Protein AF-D9VM48-F1 (afdb_monomer_lite)

Foldseek 3Di:
DDDDPQPPFDPPQEEEEEEEPPAPQQVVVLVVCQVPPPDGPHYDYDYAYLVQGADAQDPNHRAYEYGHEPPPDDPSSVVNNCVNCVVSVHHHPYYHYGDDPPPPPPDPDDPDDDPDDDDDDDDDDDDDDDD

pLDDT: mean 74.62, std 20.04, range [33.06, 94.94]

Structure (mmCIF, N/CA/C/O backbone):
data_AF-D9VM48-F1
#
_entry.id   AF-D9VM48-F1
#
loop_
_atom_site.group_PDB
_atom_site.id
_atom_site.type_symbol
_atom_site.label_atom_id
_atom_site.label_alt_id
_atom_site.label_comp_id
_atom_site.label_asym_id
_atom_site.label_entity_id
_atom_site.label_seq_id
_atom_site.pdbx_PDB_ins_code
_atom_site.Cartn_x
_atom_site.Cartn_y
_atom_site.Cartn_z
_atom_site.occupancy
_atom_site.B_iso_or_equiv
_atom_site.auth_seq_id
_atom_site.auth_comp_id
_atom_site.auth_asym_id
_atom_site.auth_atom_id
_atom_site.pdbx_PDB_model_num
ATOM 1 N N . MET A 1 1 ? 17.835 18.575 7.851 1.00 41.22 1 MET A N 1
ATOM 2 C CA . MET A 1 1 ? 16.703 18.238 8.738 1.00 41.22 1 MET A CA 1
ATOM 3 C C . MET A 1 1 ? 16.103 16.947 8.204 1.00 41.22 1 MET A C 1
ATOM 5 O O . MET A 1 1 ? 15.630 16.956 7.079 1.00 41.22 1 MET A O 1
ATOM 9 N N . HIS A 1 2 ? 16.244 15.830 8.919 1.00 49.03 2 HIS A N 1
ATOM 10 C CA . HIS A 1 2 ? 15.650 14.552 8.513 1.00 49.03 2 HIS A CA 1
ATOM 11 C C . HIS A 1 2 ? 14.323 14.408 9.255 1.00 49.03 2 HIS A C 1
ATOM 13 O O . HIS A 1 2 ? 14.332 14.408 10.482 1.00 49.03 2 HIS A O 1
ATOM 19 N N . ALA A 1 3 ? 13.209 14.341 8.529 1.00 54.19 3 ALA A N 1
ATOM 20 C CA . ALA A 1 3 ? 11.912 14.038 9.123 1.00 54.19 3 ALA A CA 1
ATOM 21 C C . ALA A 1 3 ? 11.846 12.537 9.436 1.00 54.19 3 ALA A C 1
ATOM 23 O O . ALA A 1 3 ? 12.200 11.721 8.578 1.00 54.19 3 ALA A O 1
ATOM 24 N N . ARG A 1 4 ? 11.435 12.161 10.654 1.00 65.56 4 ARG A N 1
ATOM 25 C CA . ARG A 1 4 ? 11.142 10.761 10.983 1.00 65.56 4 ARG A CA 1
ATOM 26 C C . ARG A 1 4 ? 9.699 10.451 10.604 1.00 65.56 4 ARG A C 1
ATOM 28 O O . ARG A 1 4 ? 8.823 11.302 10.716 1.00 65.56 4 ARG A O 1
ATOM 35 N N . LEU A 1 5 ? 9.448 9.198 10.225 1.00 62.84 5 LEU A N 1
ATOM 36 C CA . LEU A 1 5 ? 8.127 8.696 9.822 1.00 62.84 5 LEU A CA 1
ATOM 37 C C . LEU A 1 5 ? 7.024 8.930 10.883 1.00 62.84 5 LEU A C 1
ATOM 39 O O . LEU A 1 5 ? 5.849 8.897 10.552 1.00 62.84 5 LEU A O 1
ATOM 43 N N . GLY A 1 6 ? 7.391 9.180 12.146 1.00 61.72 6 GLY A N 1
ATOM 44 C CA . GLY A 1 6 ? 6.462 9.407 13.257 1.00 61.72 6 GLY A CA 1
ATOM 45 C C . GLY A 1 6 ? 6.267 10.855 13.712 1.00 61.72 6 GLY A C 1
ATOM 46 O O . GLY A 1 6 ? 5.449 11.075 14.601 1.00 61.72 6 GLY A O 1
ATOM 47 N N . ASP A 1 7 ? 6.991 11.836 13.162 1.00 64.06 7 ASP A N 1
ATOM 48 C CA . ASP A 1 7 ? 7.047 13.188 13.753 1.00 64.06 7 ASP A CA 1
ATOM 49 C C . ASP A 1 7 ? 5.755 14.016 13.558 1.00 64.06 7 ASP A C 1
ATOM 51 O O . ASP A 1 7 ? 5.597 15.051 14.201 1.00 64.06 7 ASP A O 1
ATOM 55 N N . GLY A 1 8 ? 4.820 13.568 12.707 1.00 63.34 8 GLY A N 1
ATOM 56 C CA . GLY A 1 8 ? 3.566 14.274 12.397 1.00 63.34 8 GLY A CA 1
ATOM 57 C C . GLY A 1 8 ? 2.280 13.462 12.582 1.00 63.34 8 GLY A C 1
ATOM 58 O O . GLY A 1 8 ? 1.221 13.937 12.182 1.00 63.34 8 GLY A O 1
ATOM 59 N N . LEU A 1 9 ? 2.348 12.251 13.147 1.00 63.72 9 LEU A N 1
ATOM 60 C CA . LEU A 1 9 ? 1.180 11.367 13.242 1.00 63.72 9 LEU A CA 1
ATOM 61 C C . LEU A 1 9 ? 0.375 11.602 14.526 1.00 63.72 9 LEU A C 1
ATOM 63 O O . LEU A 1 9 ? 0.979 11.671 15.607 1.00 63.72 9 LEU A O 1
ATOM 67 N N . PRO A 1 10 ? -0.970 11.658 14.446 1.00 61.22 10 PRO A N 1
ATOM 68 C CA . PRO A 1 10 ? -1.809 11.558 15.632 1.00 61.22 10 PRO A CA 1
ATOM 69 C C . PRO A 1 10 ? -1.573 10.205 16.325 1.00 61.22 10 PRO A C 1
ATOM 71 O O . PRO A 1 10 ? -1.177 9.219 15.705 1.00 61.22 10 PRO A O 1
ATOM 74 N N . ALA A 1 11 ? -1.733 10.159 17.646 1.00 59.75 11 ALA A N 1
ATOM 75 C CA . ALA A 1 11 ? -1.700 8.893 18.373 1.00 59.75 11 ALA A CA 1
ATOM 76 C C . ALA A 1 11 ? -3.044 8.161 18.179 1.00 59.75 11 ALA A C 1
ATOM 78 O O . ALA A 1 11 ? -4.076 8.835 18.219 1.00 59.75 11 ALA A O 1
ATOM 79 N N . PRO A 1 12 ? -3.061 6.819 18.045 1.00 58.06 12 PRO A N 1
ATOM 80 C CA . PRO A 1 12 ? -1.947 5.880 18.225 1.00 58.06 12 PRO A CA 1
ATOM 81 C C . PRO A 1 12 ? -1.018 5.773 17.007 1.00 58.06 12 PRO A C 1
ATOM 83 O O . PRO A 1 12 ? -1.456 5.650 15.872 1.00 58.06 12 PRO A O 1
ATOM 86 N N . ARG A 1 13 ? 0.299 5.745 17.239 1.00 74.12 13 ARG A N 1
ATOM 87 C CA . ARG A 1 13 ? 1.326 5.723 16.182 1.00 74.12 13 ARG A CA 1
ATOM 88 C C . ARG A 1 13 ? 1.487 4.333 15.544 1.00 74.12 13 ARG A C 1
ATOM 90 O O . ARG A 1 13 ? 2.564 3.748 15.603 1.00 74.12 13 ARG A O 1
ATOM 97 N N . LEU A 1 14 ? 0.423 3.767 14.986 1.00 84.75 14 LEU A N 1
ATOM 98 C CA . LEU A 1 14 ? 0.459 2.548 14.175 1.00 84.75 14 LEU A CA 1
ATOM 99 C C . LEU A 1 14 ? 0.270 2.933 12.707 1.00 84.75 14 LEU A C 1
ATOM 101 O O . LEU A 1 14 ? -0.664 3.657 12.383 1.00 84.75 14 LEU A O 1
ATOM 105 N N . LEU A 1 15 ? 1.151 2.453 11.831 1.00 88.06 15 LEU A N 1
ATOM 106 C CA . LEU A 1 15 ? 1.060 2.673 10.390 1.00 88.06 15 LEU A CA 1
ATOM 107 C C . LEU A 1 15 ? 0.873 1.363 9.640 1.00 88.06 15 LEU A C 1
ATOM 109 O O . LEU A 1 15 ? 1.584 0.376 9.878 1.00 88.06 15 LEU A O 1
ATOM 113 N N . LEU A 1 16 ? -0.030 1.401 8.666 1.00 90.00 16 LEU A N 1
ATOM 114 C CA . LEU A 1 16 ? -0.193 0.345 7.686 1.00 90.00 16 LEU A CA 1
ATOM 115 C C . LEU A 1 16 ? 0.832 0.521 6.563 1.00 90.00 16 LEU A C 1
ATOM 117 O O . LEU A 1 16 ? 0.867 1.538 5.881 1.00 90.00 16 LEU A O 1
ATOM 121 N N . LEU A 1 17 ? 1.679 -0.478 6.360 1.00 92.56 17 LEU A N 1
ATOM 122 C CA . LEU A 1 17 ? 2.702 -0.488 5.325 1.00 92.56 17 LEU A CA 1
ATOM 123 C C . LEU A 1 17 ? 2.198 -1.336 4.152 1.00 92.56 17 LEU A C 1
ATOM 125 O O . LEU A 1 17 ? 2.176 -2.565 4.234 1.00 92.56 17 LEU A O 1
ATOM 129 N N . LEU A 1 18 ? 1.761 -0.673 3.083 1.00 94.38 18 LEU A N 1
ATOM 130 C CA . LEU A 1 18 ? 1.136 -1.304 1.921 1.00 94.38 18 LEU A CA 1
ATOM 131 C C . LEU A 1 18 ? 2.175 -1.611 0.846 1.00 94.38 18 LEU A C 1
ATOM 133 O O . LEU A 1 18 ? 2.905 -0.719 0.413 1.00 94.38 18 LEU A O 1
ATOM 137 N N . VAL A 1 19 ? 2.211 -2.859 0.382 1.00 94.94 19 VAL A N 1
ATOM 138 C CA . VAL A 1 19 ? 3.084 -3.296 -0.714 1.00 94.94 19 VAL A CA 1
ATOM 139 C C . VAL A 1 19 ? 2.240 -3.852 -1.861 1.00 94.94 19 VAL A C 1
ATOM 141 O O . VAL A 1 19 ? 1.532 -4.842 -1.659 1.00 94.94 19 VAL A O 1
ATOM 144 N N . PRO A 1 20 ? 2.332 -3.286 -3.077 1.00 93.50 20 PRO A N 1
ATOM 145 C CA . PRO A 1 20 ? 1.687 -3.857 -4.252 1.00 93.50 20 PRO A CA 1
ATOM 146 C C . PRO A 1 20 ? 2.190 -5.279 -4.538 1.00 93.50 20 PRO A C 1
ATOM 148 O O . PRO A 1 20 ? 3.396 -5.518 -4.646 1.00 93.50 20 PRO A O 1
ATOM 151 N N . GLU A 1 21 ? 1.276 -6.227 -4.719 1.00 92.38 21 GLU A N 1
ATOM 152 C CA . GLU A 1 21 ? 1.610 -7.608 -5.068 1.00 92.38 21 GLU A CA 1
ATOM 153 C C . GLU A 1 21 ? 2.443 -7.681 -6.356 1.00 92.38 21 GLU A C 1
ATOM 155 O O . GLU A 1 21 ? 2.239 -6.931 -7.315 1.00 92.38 21 GLU A O 1
ATOM 160 N N . GLY A 1 22 ? 3.414 -8.595 -6.379 1.00 89.62 22 GLY A N 1
ATOM 161 C CA . GLY A 1 22 ? 4.378 -8.717 -7.476 1.00 89.62 22 GLY A CA 1
ATOM 162 C C . GLY A 1 22 ? 5.582 -7.772 -7.372 1.00 89.62 22 GLY A C 1
ATOM 163 O O . GLY A 1 22 ? 6.481 -7.857 -8.203 1.00 89.62 22 GLY A O 1
ATOM 164 N N . ASP A 1 23 ? 5.652 -6.918 -6.345 1.00 90.88 23 ASP A N 1
ATOM 165 C CA . ASP A 1 23 ? 6.824 -6.086 -6.065 1.00 90.88 23 ASP A CA 1
ATOM 166 C C . ASP A 1 23 ? 7.726 -6.704 -4.982 1.00 90.88 23 ASP A C 1
ATOM 168 O O . ASP A 1 23 ? 7.636 -6.405 -3.790 1.00 90.88 23 ASP A O 1
ATOM 172 N N . GLY A 1 24 ? 8.612 -7.616 -5.395 1.00 89.88 24 GLY A N 1
ATOM 173 C CA . GLY A 1 24 ? 9.493 -8.337 -4.468 1.00 89.88 24 GLY A CA 1
ATOM 174 C C . GLY A 1 24 ? 10.533 -7.451 -3.769 1.00 89.88 24 GLY A C 1
ATOM 175 O O . GLY A 1 24 ? 10.907 -7.723 -2.626 1.00 89.88 24 GLY A O 1
ATOM 176 N N . ASN A 1 25 ? 10.984 -6.377 -4.423 1.00 90.94 25 ASN A N 1
ATOM 177 C CA . ASN A 1 25 ? 11.931 -5.430 -3.834 1.00 90.94 25 ASN A CA 1
ATOM 178 C C . ASN A 1 25 ? 11.255 -4.608 -2.737 1.00 90.94 25 ASN A C 1
ATOM 180 O O . ASN A 1 25 ? 11.798 -4.494 -1.636 1.00 90.94 25 ASN A O 1
ATOM 184 N N . ALA A 1 26 ? 10.059 -4.087 -3.020 1.00 91.69 26 ALA A N 1
ATOM 185 C CA . ALA A 1 26 ? 9.257 -3.382 -2.035 1.00 91.69 26 ALA A CA 1
ATOM 186 C C . ALA A 1 26 ? 8.879 -4.290 -0.863 1.00 91.69 26 ALA A C 1
ATOM 188 O O . ALA A 1 26 ? 9.039 -3.882 0.283 1.00 91.69 26 ALA A O 1
ATOM 189 N N . LEU A 1 27 ? 8.486 -5.543 -1.124 1.00 92.38 27 LEU A N 1
ATOM 190 C CA . LEU A 1 27 ? 8.162 -6.507 -0.071 1.00 92.38 27 LEU A CA 1
ATOM 191 C C . LEU A 1 27 ? 9.356 -6.760 0.854 1.00 92.38 27 LEU A C 1
ATOM 193 O O . LEU A 1 27 ? 9.221 -6.752 2.078 1.00 92.38 27 LEU A O 1
ATOM 197 N N . ARG A 1 28 ? 10.548 -6.943 0.275 1.00 92.56 28 ARG A N 1
ATOM 198 C CA . ARG A 1 28 ? 11.777 -7.149 1.045 1.00 92.56 28 ARG A CA 1
ATOM 199 C C . ARG A 1 28 ? 12.123 -5.932 1.902 1.00 92.56 28 ARG 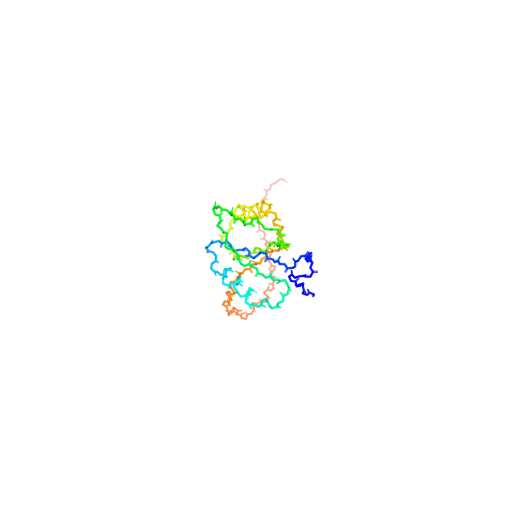A C 1
ATOM 201 O O . ARG A 1 28 ? 12.456 -6.097 3.073 1.00 92.56 28 ARG A O 1
ATOM 208 N N . ALA A 1 29 ? 12.048 -4.730 1.337 1.00 92.06 29 ALA A N 1
ATOM 209 C CA . ALA A 1 29 ? 12.305 -3.496 2.075 1.00 92.06 29 ALA A CA 1
ATOM 210 C C . ALA A 1 29 ? 11.263 -3.262 3.177 1.00 92.06 29 ALA A C 1
ATOM 212 O O . ALA A 1 29 ? 11.620 -2.897 4.293 1.00 92.06 29 ALA A O 1
ATOM 213 N N . ALA A 1 30 ? 9.992 -3.552 2.906 1.00 91.56 30 ALA A N 1
ATOM 214 C CA . ALA A 1 30 ? 8.925 -3.466 3.891 1.00 91.56 30 ALA A CA 1
ATOM 215 C C . ALA A 1 30 ? 9.162 -4.404 5.083 1.00 91.56 30 ALA A C 1
ATOM 217 O O . ALA A 1 30 ? 9.024 -3.983 6.230 1.00 91.56 30 ALA A O 1
ATOM 218 N N . GLY A 1 31 ? 9.637 -5.628 4.827 1.00 91.62 31 GLY A N 1
ATOM 219 C CA . GLY A 1 31 ? 10.087 -6.540 5.879 1.00 91.62 31 GLY A CA 1
ATOM 220 C C . GLY A 1 31 ? 11.227 -5.962 6.729 1.00 91.62 31 GLY A C 1
ATOM 221 O O . GLY A 1 31 ? 11.210 -6.083 7.954 1.00 91.62 31 GLY A O 1
ATOM 222 N N . GLN A 1 32 ? 12.189 -5.273 6.106 1.00 90.31 32 GLN A N 1
ATOM 223 C CA . GLN A 1 32 ? 13.271 -4.590 6.826 1.00 90.31 32 GLN A CA 1
ATOM 224 C C . GLN A 1 32 ? 12.761 -3.419 7.674 1.00 90.31 32 GLN A C 1
ATOM 226 O O . GLN A 1 32 ? 13.231 -3.253 8.797 1.00 90.31 32 GLN A O 1
ATOM 231 N N . PHE A 1 33 ? 11.778 -2.652 7.192 1.00 88.19 33 PHE A N 1
ATOM 232 C CA . PHE A 1 33 ? 11.142 -1.605 7.993 1.00 88.19 33 PHE A CA 1
ATOM 233 C C . PHE A 1 33 ? 10.458 -2.187 9.228 1.00 88.19 33 PHE A C 1
ATOM 235 O O . PHE A 1 33 ? 10.695 -1.703 10.331 1.00 88.19 33 PHE A O 1
ATOM 242 N N . THR A 1 34 ? 9.675 -3.259 9.075 1.00 87.69 34 THR A N 1
ATOM 243 C CA . THR A 1 34 ? 9.007 -3.900 10.218 1.00 87.69 34 THR A CA 1
ATOM 244 C C . THR A 1 34 ? 9.988 -4.526 11.207 1.00 87.69 34 THR A C 1
ATOM 246 O O . THR A 1 34 ? 9.736 -4.496 12.405 1.00 87.69 34 THR A O 1
ATOM 249 N N . ALA A 1 35 ? 11.116 -5.061 10.728 1.00 85.75 35 ALA A N 1
ATOM 250 C CA . ALA A 1 35 ? 12.139 -5.656 11.585 1.00 85.75 35 ALA A CA 1
ATOM 251 C C . ALA A 1 35 ? 12.989 -4.608 12.323 1.00 85.75 35 ALA A C 1
ATOM 253 O O . ALA A 1 35 ? 13.468 -4.878 13.418 1.00 85.75 35 ALA A O 1
ATOM 254 N N . GLY A 1 36 ? 13.197 -3.430 11.723 1.00 76.88 36 GLY A N 1
ATOM 255 C CA . GLY A 1 36 ? 13.987 -2.339 12.303 1.00 76.88 36 GLY A CA 1
ATOM 256 C C . GLY A 1 36 ? 13.181 -1.332 13.130 1.00 76.88 36 GLY A C 1
ATOM 257 O O . GLY A 1 36 ? 13.773 -0.447 13.745 1.00 76.88 36 GLY A O 1
ATOM 258 N N . ALA A 1 37 ? 11.850 -1.430 13.134 1.00 75.44 37 ALA A N 1
ATOM 259 C CA . ALA A 1 37 ? 10.974 -0.550 13.899 1.00 75.44 37 ALA A CA 1
ATOM 260 C C . ALA A 1 37 ? 10.926 -0.970 15.379 1.00 75.44 37 ALA A C 1
ATOM 262 O O . ALA A 1 37 ? 9.961 -1.573 15.845 1.00 75.44 37 ALA A O 1
ATOM 263 N N . GLU A 1 38 ? 11.972 -0.633 16.134 1.00 68.00 38 GLU A N 1
ATOM 264 C CA . GLU A 1 38 ? 11.925 -0.678 17.596 1.00 68.00 38 GLU A CA 1
ATOM 265 C C . GLU A 1 38 ? 11.295 0.623 18.120 1.00 68.00 38 GLU A C 1
ATOM 267 O O . GLU A 1 38 ? 11.933 1.674 18.160 1.00 68.00 38 GLU A O 1
ATOM 272 N N . GLY A 1 39 ? 10.012 0.566 18.491 1.00 72.44 39 GLY A N 1
ATOM 273 C CA . GLY A 1 39 ? 9.287 1.686 19.099 1.00 72.44 39 GLY A CA 1
ATOM 274 C C . GLY A 1 39 ? 8.119 2.199 18.261 1.00 72.44 39 GLY A C 1
ATOM 275 O O . GLY A 1 39 ? 7.385 1.422 17.652 1.00 72.44 39 GLY A O 1
ATOM 276 N N . GLU A 1 40 ? 7.906 3.513 18.293 1.00 72.06 40 GLU A N 1
ATOM 277 C CA . GLU A 1 40 ? 6.839 4.175 17.548 1.00 72.06 40 GLU A CA 1
ATOM 278 C C . GLU A 1 40 ? 7.394 4.950 16.336 1.00 72.06 40 GLU A C 1
ATOM 280 O O . GLU A 1 40 ? 8.433 5.605 16.457 1.00 72.06 40 GLU A O 1
ATOM 285 N N . PRO A 1 41 ? 6.690 4.948 15.190 1.00 75.81 41 PRO A N 1
ATOM 286 C CA . PRO A 1 41 ? 5.436 4.246 14.951 1.00 75.81 41 PRO A CA 1
ATOM 287 C C . PRO A 1 41 ? 5.628 2.731 14.789 1.00 75.81 41 PRO A C 1
ATOM 289 O O . PRO A 1 41 ? 6.596 2.277 14.179 1.00 75.81 41 PRO A O 1
ATOM 292 N N . ARG A 1 42 ? 4.677 1.946 15.305 1.00 86.25 42 ARG A N 1
ATOM 293 C CA . ARG A 1 42 ? 4.590 0.514 14.998 1.00 86.25 42 ARG A CA 1
ATOM 294 C C . ARG A 1 42 ? 4.214 0.361 13.530 1.00 86.25 42 ARG A C 1
ATOM 296 O O . ARG A 1 42 ? 3.371 1.101 13.030 1.00 86.25 42 ARG A O 1
ATOM 303 N N . LEU A 1 43 ? 4.821 -0.604 12.847 1.00 88.94 43 LEU A N 1
ATOM 304 C CA . LEU A 1 43 ? 4.581 -0.847 11.427 1.00 88.94 43 LEU A CA 1
ATOM 305 C C . LEU A 1 43 ? 3.933 -2.209 11.229 1.00 88.94 43 LEU A C 1
ATOM 307 O O . LEU A 1 43 ? 4.410 -3.215 11.758 1.00 88.94 43 LEU A O 1
ATOM 311 N N . ARG A 1 44 ? 2.874 -2.246 10.425 1.00 89.62 44 ARG A N 1
ATOM 312 C CA . ARG A 1 44 ? 2.192 -3.482 10.054 1.00 89.62 44 ARG A CA 1
ATOM 313 C C . ARG A 1 44 ? 2.199 -3.649 8.547 1.00 89.62 44 ARG A C 1
ATOM 315 O O . ARG A 1 44 ? 1.665 -2.817 7.830 1.00 89.62 44 ARG A O 1
ATOM 322 N N . LEU A 1 45 ? 2.784 -4.739 8.072 1.00 91.88 45 LEU A N 1
ATOM 323 C CA . LEU A 1 45 ? 2.873 -5.033 6.647 1.00 91.88 45 LEU A CA 1
ATOM 324 C C . LEU A 1 45 ? 1.572 -5.646 6.111 1.00 91.88 45 LEU A C 1
ATOM 326 O O . LEU A 1 45 ? 1.049 -6.593 6.702 1.00 91.88 45 LEU A O 1
ATOM 330 N N . ALA A 1 46 ? 1.099 -5.152 4.967 1.00 92.44 46 ALA A N 1
ATOM 331 C CA . ALA A 1 46 ? 0.019 -5.747 4.188 1.00 92.44 46 ALA A CA 1
ATOM 332 C C . ALA A 1 46 ? 0.339 -5.723 2.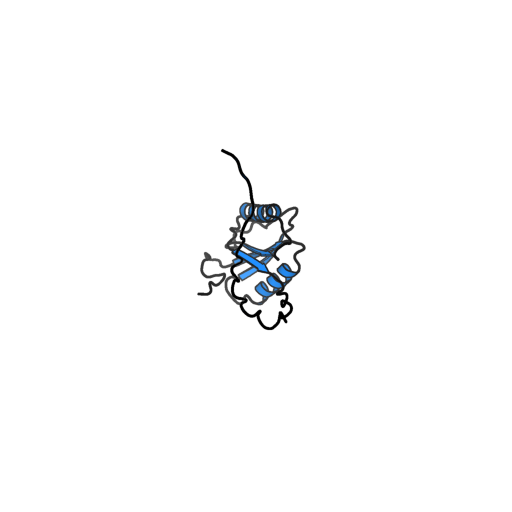683 1.00 92.44 46 ALA A C 1
ATOM 334 O O . ALA A 1 46 ? 0.774 -4.711 2.134 1.00 92.44 46 ALA A O 1
ATOM 335 N N . GLY A 1 47 ? 0.122 -6.858 2.017 1.00 91.25 47 GLY A N 1
ATOM 336 C CA . GLY A 1 47 ? 0.157 -6.945 0.558 1.00 91.25 47 GLY A CA 1
ATOM 337 C C . GLY A 1 47 ? -1.179 -6.507 -0.040 1.00 91.25 47 GLY A C 1
ATOM 338 O O . GLY A 1 47 ? -2.224 -6.821 0.526 1.00 91.25 47 GLY A O 1
ATOM 339 N N . VAL A 1 48 ? -1.144 -5.797 -1.168 1.00 93.19 48 VAL A N 1
ATOM 340 C CA . VAL A 1 48 ? -2.345 -5.327 -1.875 1.00 93.19 48 VAL A CA 1
ATOM 341 C C . VAL A 1 48 ? -2.281 -5.726 -3.338 1.00 93.19 48 VAL A C 1
ATOM 343 O O . VAL A 1 48 ? -1.323 -5.400 -4.041 1.00 93.19 48 VAL A O 1
ATOM 346 N N . SER A 1 49 ? -3.320 -6.402 -3.817 1.00 92.94 49 SER A N 1
ATOM 347 C CA . SER A 1 49 ? -3.431 -6.729 -5.234 1.00 92.94 49 SER A CA 1
ATOM 348 C C . SER A 1 49 ? -3.651 -5.473 -6.070 1.00 92.94 49 SER A C 1
ATOM 350 O O . SER A 1 49 ? -4.526 -4.672 -5.766 1.00 92.94 49 SER A O 1
ATOM 352 N N . VAL A 1 50 ? -2.897 -5.301 -7.156 1.00 89.38 50 VAL A N 1
ATOM 353 C CA . VAL A 1 50 ? -3.044 -4.121 -8.032 1.00 89.38 50 VAL A CA 1
ATOM 354 C C . VAL A 1 50 ? -4.270 -4.196 -8.936 1.00 89.38 50 VAL A C 1
ATOM 356 O O . VAL A 1 50 ? -4.852 -3.172 -9.273 1.00 89.38 50 VAL A O 1
ATOM 359 N N . SER A 1 51 ? -4.685 -5.405 -9.324 1.00 88.38 51 SER A N 1
ATOM 360 C CA . SER A 1 51 ? -5.838 -5.604 -10.211 1.00 88.38 51 SER A CA 1
ATOM 361 C C . SER A 1 51 ? -7.169 -5.453 -9.480 1.00 88.38 51 SER A C 1
ATOM 363 O O . SER A 1 51 ? -8.184 -5.152 -10.103 1.00 88.38 51 SER A O 1
ATOM 365 N N . ARG A 1 52 ? -7.170 -5.693 -8.166 1.00 90.12 52 ARG A N 1
ATOM 366 C CA . ARG A 1 52 ? -8.330 -5.510 -7.296 1.00 90.12 52 ARG A CA 1
ATOM 367 C C . ARG A 1 52 ? -7.858 -5.110 -5.894 1.00 90.12 52 ARG A C 1
ATOM 369 O O . ARG A 1 52 ? -7.776 -5.975 -5.019 1.00 90.12 52 ARG A O 1
ATOM 376 N N . PRO A 1 53 ? -7.509 -3.830 -5.696 1.00 90.38 53 PRO A N 1
ATOM 377 C CA . PRO A 1 53 ? -7.014 -3.345 -4.418 1.00 90.38 53 PRO A CA 1
ATOM 378 C C . PRO A 1 53 ? -8.062 -3.539 -3.326 1.00 90.38 53 PRO A C 1
ATOM 380 O O . PRO A 1 53 ? -9.218 -3.156 -3.479 1.00 90.38 53 PRO A O 1
ATOM 383 N N . MET A 1 54 ? -7.657 -4.183 -2.235 1.00 90.94 54 MET A N 1
ATOM 384 C CA . MET A 1 54 ? -8.464 -4.335 -1.031 1.00 90.94 54 MET A CA 1
ATOM 385 C C . MET A 1 54 ? -7.579 -4.042 0.172 1.00 90.94 54 MET A C 1
ATOM 387 O O . MET A 1 54 ? -6.510 -4.637 0.322 1.00 90.94 54 MET A O 1
ATOM 391 N N . VAL A 1 55 ? -8.037 -3.128 1.018 1.00 89.75 55 VAL A N 1
ATOM 392 C CA . VAL A 1 55 ? -7.385 -2.745 2.268 1.00 89.75 55 VAL A CA 1
ATOM 393 C C . VAL A 1 55 ? -8.356 -3.077 3.396 1.00 89.75 55 VAL A C 1
ATOM 395 O O . VAL A 1 55 ? -9.563 -2.952 3.233 1.00 89.75 55 VAL A O 1
ATOM 398 N N . ALA A 1 56 ? -7.850 -3.597 4.512 1.00 84.94 56 ALA A N 1
ATOM 399 C CA . ALA A 1 56 ? -8.712 -3.944 5.633 1.00 84.94 56 ALA A CA 1
ATOM 400 C C . ALA A 1 56 ? -9.157 -2.674 6.369 1.00 84.94 56 ALA A C 1
ATOM 402 O O . ALA A 1 56 ? -8.297 -1.944 6.865 1.00 84.94 56 ALA A O 1
ATOM 403 N N . ASP A 1 57 ? -10.468 -2.475 6.503 1.00 78.56 57 ASP A N 1
ATOM 404 C CA . ASP A 1 57 ? -11.060 -1.487 7.404 1.00 78.56 57 ASP A CA 1
ATOM 405 C C . ASP A 1 57 ? -10.597 -1.752 8.832 1.00 78.56 57 ASP A C 1
ATOM 407 O O . ASP A 1 57 ? -10.953 -2.764 9.450 1.00 78.56 57 ASP A O 1
ATOM 411 N N . ARG A 1 58 ? -9.744 -0.873 9.344 1.00 70.25 58 ARG A N 1
ATOM 412 C CA . ARG A 1 58 ? -9.319 -0.895 10.737 1.00 70.25 58 ARG A CA 1
ATOM 413 C C . ARG A 1 58 ? -9.077 0.527 11.197 1.00 70.25 58 ARG A C 1
ATOM 415 O O . ARG A 1 58 ? -8.433 1.304 10.507 1.00 70.25 58 ARG A O 1
ATOM 422 N N . GLU A 1 59 ? -9.614 0.829 12.369 1.00 67.50 59 GLU A N 1
ATOM 423 C CA . GLU A 1 59 ? -9.657 2.182 12.929 1.00 67.50 59 GLU A CA 1
ATOM 424 C C . GLU A 1 59 ? -8.491 2.445 13.902 1.00 67.50 59 GLU A C 1
ATOM 426 O O . GLU A 1 59 ? -8.336 3.554 14.405 1.00 67.50 59 GLU A O 1
ATOM 431 N N . ASP A 1 60 ? -7.668 1.424 14.177 1.00 69.12 60 ASP A N 1
ATOM 432 C CA . ASP A 1 60 ? -6.534 1.507 15.106 1.00 69.12 60 ASP A CA 1
ATOM 433 C C . ASP A 1 60 ? -5.256 2.060 14.439 1.00 69.12 60 ASP A C 1
ATOM 435 O O . ASP A 1 60 ? -4.287 2.400 15.125 1.00 69.12 60 ASP A O 1
ATOM 439 N N . GLU A 1 61 ? -5.206 2.104 13.106 1.00 77.50 61 GLU A N 1
ATOM 440 C CA . GLU A 1 61 ? -4.089 2.628 12.325 1.00 77.50 61 GLU A CA 1
ATOM 441 C C . GLU A 1 61 ? -4.249 4.141 12.070 1.00 77.50 61 GLU A C 1
ATOM 443 O O . GLU A 1 61 ? -5.279 4.609 11.600 1.00 77.50 61 GLU A O 1
ATOM 448 N N . SER A 1 62 ? -3.187 4.921 12.296 1.00 76.62 62 SER A N 1
ATOM 449 C CA . SER A 1 62 ? -3.161 6.377 12.049 1.00 76.62 62 SER A CA 1
ATOM 450 C C . SER A 1 62 ? -2.888 6.758 10.589 1.00 76.62 62 SER A C 1
ATOM 452 O O . SER A 1 62 ? -2.622 7.922 10.294 1.00 76.62 62 SER A O 1
ATOM 454 N N . GLY A 1 63 ? -2.897 5.783 9.678 1.00 86.19 63 GLY A N 1
ATOM 455 C CA . GLY A 1 63 ? -2.702 5.994 8.247 1.00 86.19 63 GLY A CA 1
ATOM 456 C C . GLY A 1 63 ? -1.869 4.913 7.563 1.00 86.19 63 GLY A C 1
ATOM 457 O O . GLY A 1 63 ? -1.349 3.979 8.186 1.00 86.19 63 GLY A O 1
ATOM 458 N N . ALA A 1 64 ? -1.723 5.068 6.250 1.00 90.44 64 ALA A N 1
ATOM 459 C CA . ALA A 1 64 ? -1.036 4.147 5.362 1.00 90.44 64 ALA A CA 1
ATOM 460 C C . ALA A 1 64 ? 0.207 4.769 4.708 1.00 90.44 64 ALA A C 1
ATOM 462 O O . ALA A 1 64 ? 0.228 5.929 4.297 1.00 90.44 64 ALA A O 1
ATOM 463 N N . VAL A 1 65 ? 1.250 3.960 4.558 1.00 91.25 65 VAL A N 1
ATOM 464 C CA . VAL A 1 65 ? 2.452 4.273 3.786 1.00 91.25 65 VAL A CA 1
ATOM 465 C C . VAL A 1 65 ? 2.571 3.248 2.671 1.00 91.25 65 VAL A C 1
ATOM 467 O O . VAL A 1 65 ? 2.650 2.047 2.934 1.00 91.25 65 VAL A O 1
ATOM 470 N N . VAL A 1 66 ? 2.614 3.711 1.424 1.00 93.31 66 VAL A N 1
ATOM 471 C CA . VAL A 1 66 ? 2.751 2.826 0.259 1.00 93.31 66 VAL A CA 1
ATOM 472 C C . VAL A 1 66 ? 4.229 2.645 -0.074 1.00 93.31 66 VAL A C 1
ATOM 474 O O . VAL A 1 66 ? 4.945 3.620 -0.299 1.00 93.31 66 VAL A O 1
ATOM 477 N N . VAL A 1 67 ? 4.692 1.399 -0.124 1.00 94.06 67 VAL A N 1
ATOM 478 C CA . VAL A 1 67 ? 6.071 1.029 -0.462 1.00 94.06 67 VAL A CA 1
ATOM 479 C C . VAL A 1 67 ? 6.075 0.329 -1.815 1.00 94.06 67 VAL A C 1
ATOM 481 O O . VAL A 1 67 ? 5.426 -0.700 -1.984 1.00 94.06 67 VAL A O 1
ATOM 484 N N . LEU A 1 68 ? 6.814 0.868 -2.784 1.00 93.56 68 LEU A N 1
ATOM 485 C CA . LEU A 1 68 ? 6.859 0.333 -4.146 1.00 93.56 68 LEU A CA 1
ATOM 486 C C . LEU A 1 68 ? 8.202 0.587 -4.836 1.00 93.56 68 LEU A C 1
ATOM 488 O O . LEU A 1 68 ? 8.905 1.549 -4.534 1.00 93.56 68 LEU A O 1
ATOM 492 N N . SER A 1 69 ? 8.555 -0.250 -5.803 1.00 90.75 69 SER A N 1
ATOM 493 C CA . SER A 1 69 ? 9.628 0.019 -6.752 1.00 90.75 69 SER A CA 1
ATOM 494 C C . SER A 1 69 ? 9.157 0.948 -7.876 1.00 90.75 69 SER A C 1
ATOM 496 O O . SER A 1 69 ? 8.008 0.880 -8.319 1.00 90.75 69 SER A O 1
ATOM 498 N N . PRO A 1 70 ? 10.040 1.827 -8.380 1.00 86.94 70 PRO A N 1
ATOM 499 C CA . PRO A 1 70 ? 9.699 2.715 -9.481 1.00 86.94 70 PRO A CA 1
ATOM 500 C C . PRO A 1 70 ? 9.574 1.953 -10.809 1.00 86.94 70 PRO A C 1
ATOM 502 O O . PRO A 1 70 ? 10.277 0.973 -11.053 1.00 86.94 70 PRO A O 1
ATOM 505 N N . GLY A 1 71 ? 8.722 2.462 -11.702 1.00 84.69 71 GLY A N 1
ATOM 506 C CA . GLY A 1 71 ? 8.656 2.040 -13.107 1.00 84.69 71 GLY A CA 1
ATOM 507 C C . GLY A 1 71 ? 7.876 0.753 -13.394 1.00 84.69 71 GLY A C 1
ATOM 508 O O . GLY A 1 71 ? 7.763 0.381 -14.557 1.00 84.69 71 GLY A O 1
ATOM 509 N N . SER A 1 72 ? 7.327 0.085 -12.377 1.00 78.00 72 SER A N 1
ATOM 510 C CA . SER A 1 72 ? 6.513 -1.131 -12.536 1.00 78.00 72 SER A CA 1
ATOM 511 C C . SER A 1 72 ? 5.001 -0.880 -12.505 1.00 78.00 72 SER A C 1
ATOM 513 O O . SER A 1 72 ? 4.242 -1.804 -12.787 1.00 78.00 72 SER A O 1
ATOM 515 N N . ARG A 1 73 ? 4.561 0.339 -12.154 1.00 87.44 73 ARG A N 1
ATOM 516 C CA . ARG A 1 73 ? 3.149 0.689 -11.927 1.00 87.44 73 ARG A CA 1
ATOM 517 C C . ARG A 1 73 ? 2.694 1.857 -12.784 1.00 87.44 73 ARG A C 1
ATOM 519 O O . ARG A 1 73 ? 3.435 2.814 -13.008 1.00 87.44 73 ARG A O 1
ATOM 526 N N . THR A 1 74 ? 1.448 1.778 -13.218 1.00 89.75 74 THR A N 1
ATOM 527 C CA . THR A 1 74 ? 0.724 2.833 -13.919 1.00 89.75 74 THR A CA 1
ATOM 528 C C . THR A 1 74 ? 0.054 3.787 -12.933 1.00 89.75 74 THR A C 1
ATOM 530 O O . THR A 1 74 ? -0.224 3.434 -11.789 1.00 89.75 74 THR A O 1
ATOM 533 N N . ALA A 1 75 ? -0.267 4.998 -13.393 1.00 88.31 75 ALA A N 1
ATOM 534 C CA . ALA A 1 75 ? -1.032 5.953 -12.592 1.00 88.31 75 ALA A CA 1
ATOM 535 C C . ALA A 1 75 ? -2.400 5.392 -12.161 1.00 88.31 75 ALA A C 1
ATOM 537 O O . ALA A 1 75 ? -2.816 5.628 -11.034 1.00 88.31 75 ALA A O 1
ATOM 538 N N . GLY A 1 76 ? -3.066 4.617 -13.028 1.00 90.56 76 GLY A N 1
ATOM 539 C CA . GLY A 1 76 ? -4.360 3.999 -12.720 1.00 90.56 76 GLY A CA 1
ATOM 540 C C . GLY A 1 76 ? -4.272 2.940 -11.621 1.00 90.56 76 GLY A C 1
ATOM 541 O O . GLY A 1 76 ? -5.115 2.910 -10.734 1.00 90.56 76 GLY A O 1
ATOM 542 N N . GLU A 1 77 ? -3.220 2.120 -11.618 1.00 91.69 77 GLU A N 1
ATOM 543 C CA . GLU A 1 77 ? -2.994 1.150 -10.537 1.00 91.69 77 GLU A CA 1
ATOM 544 C C . GLU A 1 77 ? -2.705 1.843 -9.200 1.00 91.69 77 GLU A C 1
ATOM 546 O O . GLU A 1 77 ? -3.183 1.401 -8.159 1.00 91.69 77 GLU A O 1
ATOM 551 N N . LEU A 1 78 ? -1.951 2.947 -9.215 1.00 91.75 78 LEU A N 1
ATOM 552 C CA . LEU A 1 78 ? -1.696 3.731 -8.004 1.00 91.75 78 LEU A CA 1
ATOM 553 C C . LEU A 1 78 ? -2.959 4.437 -7.503 1.00 91.75 78 LEU A C 1
ATOM 555 O O . LEU A 1 78 ? -3.188 4.473 -6.297 1.00 91.75 78 LEU A O 1
ATOM 559 N N . ALA A 1 79 ? -3.786 4.953 -8.415 1.00 93.19 79 ALA A N 1
ATOM 560 C CA . ALA A 1 79 ? -5.077 5.540 -8.079 1.00 93.19 79 ALA A CA 1
ATOM 561 C C . ALA A 1 79 ? -6.007 4.502 -7.440 1.00 93.19 79 ALA A C 1
ATOM 563 O O . ALA A 1 79 ? -6.550 4.770 -6.377 1.00 93.19 79 ALA A O 1
ATOM 564 N N . GLY A 1 80 ? -6.098 3.289 -7.998 1.00 94.31 80 GLY A N 1
ATOM 565 C CA . GLY A 1 80 ? -6.917 2.220 -7.419 1.00 94.31 80 GLY A CA 1
ATOM 566 C C . GLY A 1 80 ? -6.461 1.796 -6.019 1.00 94.31 80 GLY A C 1
ATOM 567 O O . GLY A 1 80 ? -7.285 1.505 -5.157 1.00 94.31 80 GLY A O 1
ATOM 568 N N . ILE A 1 81 ? -5.149 1.792 -5.755 1.00 93.56 81 ILE A N 1
ATOM 569 C CA . ILE A 1 81 ? -4.636 1.575 -4.393 1.00 93.56 81 ILE A CA 1
ATOM 570 C C . ILE A 1 81 ? -5.061 2.723 -3.475 1.00 93.56 81 ILE A C 1
ATOM 572 O O . ILE A 1 81 ? -5.477 2.469 -2.347 1.00 93.56 81 ILE A O 1
ATOM 576 N N . ALA A 1 82 ? -4.956 3.970 -3.940 1.00 93.38 82 ALA A N 1
ATOM 577 C CA . ALA A 1 82 ? -5.306 5.127 -3.129 1.00 93.38 82 ALA A CA 1
ATOM 578 C C . ALA A 1 82 ? -6.802 5.200 -2.804 1.00 93.38 82 ALA A C 1
ATOM 580 O O . ALA A 1 82 ? -7.161 5.488 -1.665 1.00 93.38 82 ALA A O 1
ATOM 581 N N . GLU A 1 83 ? -7.654 4.866 -3.770 1.00 93.62 83 GLU A N 1
ATOM 582 C CA . GLU A 1 83 ? -9.099 4.726 -3.585 1.00 93.62 83 GLU A CA 1
ATOM 583 C C . GLU A 1 83 ? -9.413 3.651 -2.543 1.00 93.62 83 GLU A C 1
ATOM 585 O O . GLU A 1 83 ? -10.102 3.937 -1.572 1.00 93.62 83 GLU A O 1
ATOM 590 N N . ALA A 1 84 ? -8.814 2.460 -2.648 1.00 93.81 84 ALA A N 1
ATOM 591 C CA . ALA A 1 84 ? -9.030 1.407 -1.656 1.00 93.81 84 ALA A CA 1
ATOM 592 C C . ALA A 1 84 ? -8.543 1.781 -0.244 1.00 93.81 84 ALA A C 1
ATOM 594 O O . ALA A 1 84 ? -9.096 1.288 0.736 1.00 93.81 84 ALA A O 1
ATOM 595 N N . CYS A 1 85 ? -7.522 2.637 -0.114 1.00 91.69 85 CYS A N 1
ATOM 596 C CA . CYS A 1 85 ? -7.120 3.176 1.190 1.00 91.69 85 CYS A CA 1
ATOM 597 C C . CYS A 1 85 ? -8.185 4.123 1.746 1.00 91.69 85 CYS A C 1
ATOM 599 O O . CYS A 1 85 ? -8.565 3.985 2.905 1.00 91.69 85 CYS A O 1
ATOM 601 N N . ALA A 1 86 ? -8.676 5.047 0.916 1.00 90.88 86 ALA A N 1
ATOM 602 C CA . ALA A 1 86 ? -9.703 6.008 1.303 1.00 90.88 86 ALA A CA 1
ATOM 603 C C . ALA A 1 86 ? -11.020 5.313 1.685 1.00 90.88 86 ALA A C 1
ATOM 605 O O . ALA A 1 86 ? -11.606 5.653 2.710 1.00 90.88 86 ALA A O 1
ATOM 606 N N . ASP A 1 87 ? -11.432 4.307 0.911 1.00 91.00 87 ASP A N 1
ATOM 607 C CA . ASP A 1 87 ? -12.616 3.489 1.190 1.00 91.00 87 ASP A CA 1
ATOM 608 C C . ASP A 1 87 ? -12.495 2.751 2.528 1.00 91.00 87 ASP A C 1
ATOM 610 O O . ASP A 1 87 ? -13.477 2.649 3.255 1.00 91.00 87 ASP A O 1
ATOM 614 N N . ALA A 1 88 ? -11.286 2.291 2.870 1.00 88.50 88 ALA A N 1
ATOM 615 C CA . ALA A 1 88 ? -10.989 1.609 4.130 1.00 88.50 88 ALA A CA 1
ATOM 616 C C . ALA A 1 88 ? -10.683 2.563 5.307 1.00 88.50 88 ALA A C 1
ATOM 618 O O . ALA A 1 88 ? -10.247 2.112 6.369 1.00 88.50 88 ALA A O 1
ATOM 619 N N . GLY A 1 89 ? -10.842 3.879 5.115 1.00 87.75 89 GLY A N 1
ATOM 620 C CA . GLY A 1 89 ? -10.608 4.902 6.139 1.00 87.75 89 GLY A CA 1
ATOM 621 C C . GLY A 1 89 ? -9.137 5.232 6.425 1.00 87.75 89 GLY A C 1
ATOM 622 O O . GLY A 1 89 ? -8.854 5.972 7.365 1.00 87.75 89 GLY A O 1
ATOM 623 N N . HIS A 1 90 ? -8.191 4.729 5.626 1.00 88.94 90 HIS A N 1
ATOM 624 C CA . HIS A 1 90 ? -6.757 4.973 5.812 1.00 88.94 90 HIS A CA 1
ATOM 625 C C . HIS A 1 90 ? -6.275 6.162 4.975 1.00 88.94 90 HIS A C 1
ATOM 627 O O . HIS A 1 90 ? -6.207 6.090 3.746 1.00 88.94 90 HIS A O 1
ATOM 633 N N . GLU A 1 91 ? -5.844 7.241 5.631 1.00 88.62 91 GLU A N 1
ATOM 634 C CA . GLU A 1 91 ? -5.150 8.345 4.956 1.00 88.62 91 GLU A CA 1
ATOM 635 C C . GLU A 1 91 ? -3.738 7.918 4.532 1.00 88.62 91 GLU A C 1
ATOM 637 O O . GLU A 1 91 ? -2.978 7.361 5.326 1.00 88.62 91 GLU A O 1
ATOM 642 N N . ILE A 1 92 ? -3.346 8.201 3.287 1.00 90.94 92 ILE A N 1
A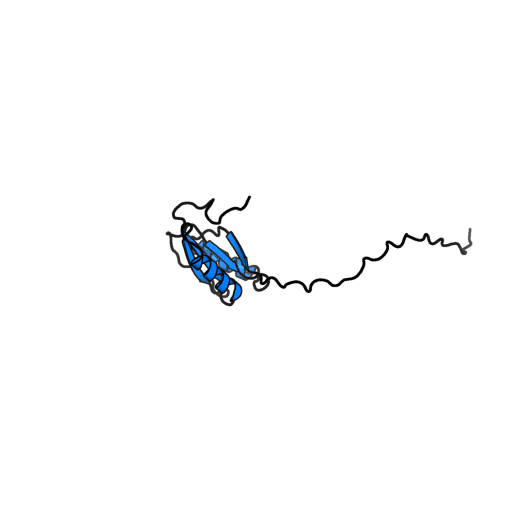TOM 643 C CA . ILE A 1 92 ? -1.972 7.957 2.834 1.00 90.94 92 ILE A CA 1
ATOM 644 C C . ILE A 1 92 ? -1.067 9.075 3.346 1.00 90.94 92 ILE A C 1
ATOM 646 O O . ILE A 1 92 ? -1.048 10.177 2.804 1.00 90.94 92 ILE A O 1
ATOM 650 N N . VAL A 1 93 ? -0.257 8.761 4.351 1.00 89.50 93 VAL A N 1
ATOM 651 C CA . VAL A 1 93 ? 0.647 9.716 5.010 1.00 89.50 93 VAL A CA 1
ATOM 652 C C . VAL A 1 93 ? 2.035 9.767 4.366 1.00 89.50 93 VAL A C 1
ATOM 654 O O . VAL A 1 93 ? 2.846 10.637 4.684 1.00 89.50 93 VAL A O 1
ATOM 657 N N . GLY A 1 94 ? 2.343 8.837 3.456 1.00 89.31 94 GLY A N 1
ATOM 658 C CA . GLY A 1 94 ? 3.625 8.826 2.761 1.00 89.31 94 GLY A CA 1
ATOM 659 C C . GLY A 1 94 ? 3.771 7.758 1.681 1.00 89.31 94 GLY A C 1
ATOM 660 O O . GLY A 1 94 ? 3.031 6.776 1.620 1.00 89.31 94 GLY A O 1
ATOM 661 N N . ILE A 1 95 ? 4.782 7.953 0.832 1.00 90.06 95 ILE A N 1
ATOM 662 C CA . ILE A 1 95 ? 5.176 7.018 -0.226 1.00 90.06 95 ILE A CA 1
ATOM 663 C C . ILE A 1 95 ? 6.675 6.744 -0.100 1.00 90.06 95 ILE A C 1
ATOM 665 O O . ILE A 1 95 ? 7.477 7.672 0.010 1.00 90.06 95 ILE A O 1
ATOM 669 N N . VAL A 1 96 ? 7.061 5.471 -0.153 1.00 91.38 96 VAL A N 1
ATOM 670 C CA . VAL A 1 96 ? 8.456 5.025 -0.133 1.00 91.38 96 VAL A CA 1
ATOM 671 C C . VAL A 1 96 ? 8.791 4.351 -1.456 1.00 91.38 96 VAL A C 1
ATOM 673 O O . VAL A 1 96 ? 8.227 3.315 -1.807 1.00 91.38 96 VAL A O 1
ATOM 676 N N . LEU A 1 97 ? 9.759 4.922 -2.171 1.00 90.81 97 LEU A N 1
ATOM 677 C CA . LEU A 1 97 ? 10.293 4.337 -3.395 1.00 90.81 97 LEU A CA 1
ATOM 678 C C . LEU A 1 97 ? 11.515 3.471 -3.087 1.00 90.81 97 LEU A C 1
ATOM 680 O O . LEU A 1 97 ? 12.533 3.959 -2.596 1.00 90.81 97 LEU A O 1
ATOM 684 N N . VAL A 1 98 ? 11.425 2.185 -3.417 1.00 90.31 98 VAL A N 1
ATOM 685 C CA . VAL A 1 98 ? 12.488 1.202 -3.199 1.00 90.31 98 VAL A CA 1
ATOM 686 C C . VAL A 1 98 ? 13.160 0.898 -4.529 1.00 90.31 98 VAL A C 1
ATOM 688 O O . VAL A 1 98 ? 12.657 0.129 -5.349 1.00 90.31 98 VAL A O 1
ATOM 691 N N . GLY A 1 99 ? 14.310 1.522 -4.758 1.00 80.81 99 GLY A N 1
ATOM 692 C CA . GLY A 1 99 ? 15.155 1.254 -5.916 1.00 80.81 99 GLY A CA 1
ATOM 693 C C . GLY A 1 99 ? 16.346 0.377 -5.549 1.00 80.81 99 GLY A C 1
ATOM 694 O O . GLY A 1 99 ? 16.989 0.581 -4.521 1.00 80.81 99 GLY A O 1
ATOM 695 N N . THR A 1 100 ? 16.711 -0.557 -6.424 1.00 64.94 100 THR A N 1
ATOM 696 C CA . THR A 1 100 ? 18.067 -1.110 -6.401 1.00 64.94 100 THR A CA 1
ATOM 697 C C . THR A 1 100 ? 19.007 -0.048 -6.954 1.00 64.94 100 THR A C 1
ATOM 699 O O . THR A 1 100 ? 18.853 0.360 -8.108 1.00 64.94 100 THR A O 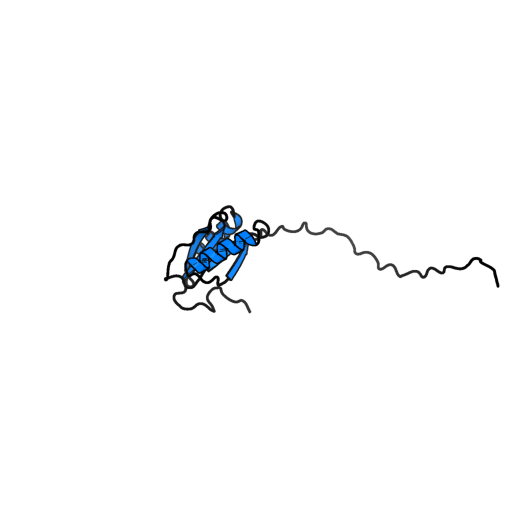1
ATOM 702 N N . VAL A 1 101 ? 19.989 0.391 -6.169 1.00 66.06 101 VAL A N 1
ATOM 703 C CA . VAL A 1 101 ? 21.078 1.212 -6.701 1.00 66.06 101 VAL A CA 1
ATOM 704 C C . VAL A 1 101 ? 21.814 0.353 -7.727 1.00 66.06 101 VAL A C 1
ATOM 706 O O . VAL A 1 101 ? 22.585 -0.535 -7.365 1.00 66.06 101 VAL A O 1
ATOM 709 N N . ARG A 1 102 ? 21.584 0.588 -9.026 1.00 55.47 102 ARG A N 1
ATOM 710 C CA . ARG A 1 102 ? 22.602 0.222 -10.011 1.00 55.47 102 ARG A CA 1
ATOM 711 C C . ARG A 1 102 ? 23.788 1.089 -9.646 1.00 55.47 102 ARG A C 1
ATOM 713 O O . ARG A 1 102 ? 23.711 2.306 -9.796 1.00 55.47 102 ARG A O 1
ATOM 720 N N . ALA A 1 103 ? 24.858 0.475 -9.146 1.00 53.97 103 ALA A N 1
ATOM 721 C CA . ALA A 1 103 ? 26.165 1.096 -9.232 1.00 53.97 103 ALA A CA 1
ATOM 722 C C . ALA A 1 103 ? 26.331 1.427 -10.715 1.00 53.97 103 ALA A C 1
ATOM 724 O O . ALA A 1 103 ? 26.497 0.523 -11.538 1.00 53.97 103 ALA A O 1
ATOM 725 N N . GLY A 1 104 ? 26.118 2.695 -11.078 1.00 47.22 104 GLY A N 1
ATOM 726 C CA . GLY A 1 104 ? 26.388 3.154 -12.427 1.00 47.22 104 GLY A CA 1
ATOM 727 C C . GLY A 1 104 ? 27.791 2.672 -12.736 1.00 47.22 104 GLY A C 1
ATOM 728 O O . GLY A 1 104 ? 28.665 2.810 -11.877 1.00 47.22 104 GLY A O 1
ATOM 729 N N . ALA A 1 105 ? 27.979 2.017 -13.886 1.00 48.62 105 ALA A N 1
ATOM 730 C CA . ALA A 1 105 ? 29.311 1.670 -14.347 1.00 48.62 105 ALA A CA 1
ATOM 731 C C . ALA A 1 105 ? 30.170 2.909 -14.112 1.00 48.62 105 ALA A C 1
ATOM 733 O O . ALA A 1 105 ? 29.849 3.963 -14.664 1.00 48.62 105 ALA A O 1
ATOM 734 N N . ALA A 1 106 ? 31.134 2.811 -13.189 1.00 50.53 106 ALA A N 1
ATOM 735 C CA . ALA A 1 106 ? 31.998 3.920 -12.836 1.00 50.53 106 ALA A CA 1
ATOM 736 C C . ALA A 1 106 ? 32.516 4.460 -14.161 1.00 50.53 106 ALA A C 1
ATOM 738 O O . ALA A 1 106 ? 33.207 3.739 -14.885 1.00 50.53 106 ALA A O 1
ATOM 739 N N . GLY A 1 107 ? 32.043 5.647 -14.540 1.00 46.25 107 GLY A N 1
ATOM 740 C CA . GLY A 1 107 ? 32.267 6.185 -15.864 1.00 46.25 107 GLY A CA 1
ATOM 741 C C . GLY A 1 107 ? 33.759 6.374 -16.046 1.00 46.25 107 GLY A C 1
ATOM 742 O O . GLY A 1 107 ? 34.309 7.395 -15.651 1.00 46.25 107 GLY A O 1
ATOM 743 N N . LYS A 1 108 ? 34.431 5.400 -16.662 1.00 52.28 108 LYS A N 1
ATOM 744 C CA . LYS A 1 108 ? 35.687 5.644 -17.356 1.00 52.28 108 LYS A CA 1
ATOM 745 C C . LYS A 1 108 ? 35.344 6.374 -18.651 1.00 52.28 108 LYS A C 1
ATOM 747 O O . LYS A 1 108 ? 35.348 5.794 -19.726 1.00 52.28 108 LYS A O 1
ATOM 752 N N . ALA A 1 109 ? 35.019 7.651 -18.519 1.00 50.81 109 ALA A N 1
ATOM 753 C CA . ALA A 1 109 ? 35.075 8.632 -19.591 1.00 50.81 109 ALA A CA 1
ATOM 754 C C . ALA A 1 109 ? 36.040 9.704 -19.068 1.00 50.81 109 ALA A C 1
ATOM 756 O O . ALA A 1 109 ? 35.658 10.523 -18.247 1.00 50.81 109 ALA A O 1
ATOM 757 N N . GLY A 1 110 ? 37.354 9.508 -19.207 1.00 52.09 110 GLY A N 1
ATOM 758 C CA . GLY A 1 110 ? 38.114 9.946 -20.383 1.00 52.09 110 GLY A CA 1
ATOM 759 C C . GLY A 1 110 ? 38.547 11.407 -20.165 1.00 52.09 110 GLY A C 1
ATOM 760 O O . GLY A 1 110 ? 37.685 12.205 -19.805 1.00 52.09 110 GLY A O 1
ATOM 761 N N . PRO A 1 111 ? 39.839 11.783 -20.290 1.00 46.88 111 PRO A N 1
ATOM 762 C CA . PRO A 1 111 ? 40.273 13.150 -20.006 1.00 46.88 111 PRO A CA 1
ATOM 763 C C . PRO A 1 111 ? 39.469 14.152 -20.840 1.00 46.88 111 PRO A C 1
ATOM 765 O O . PRO A 1 111 ? 39.314 13.996 -22.052 1.00 46.88 111 PRO A O 1
ATOM 768 N N . GLY A 1 112 ? 38.900 15.128 -20.129 1.00 44.59 112 GLY A N 1
ATOM 769 C CA . GLY A 1 112 ? 37.996 16.137 -20.654 1.00 44.59 112 GLY A CA 1
ATOM 770 C C . GLY A 1 112 ? 38.579 16.841 -21.871 1.00 44.59 112 GLY A C 1
ATOM 771 O O . GLY A 1 112 ? 39.722 17.289 -21.873 1.00 44.59 112 GLY A O 1
ATOM 772 N N . ARG A 1 113 ? 37.744 16.905 -22.903 1.00 45.56 113 ARG A N 1
ATOM 773 C CA . ARG A 1 113 ? 37.957 17.575 -24.177 1.00 45.56 113 ARG A CA 1
ATOM 774 C C . ARG A 1 113 ? 38.417 19.018 -23.958 1.00 45.56 113 ARG A C 1
ATOM 776 O O . ARG A 1 113 ? 37.688 19.820 -23.380 1.00 45.56 113 ARG A O 1
ATOM 783 N N . GLU A 1 114 ? 39.617 19.311 -24.443 1.00 43.50 114 GLU A N 1
ATOM 784 C CA . GLU A 1 114 ? 40.183 20.650 -24.579 1.00 43.50 114 GLU A CA 1
ATOM 785 C C . GLU A 1 114 ? 39.161 21.567 -25.264 1.00 43.50 114 GLU A C 1
ATOM 787 O O . GLU A 1 114 ? 38.580 21.215 -26.298 1.00 43.50 114 GLU A O 1
ATOM 792 N N . ALA A 1 115 ? 38.874 22.705 -24.632 1.00 42.66 115 ALA A N 1
ATOM 793 C CA . ALA A 1 115 ? 37.931 23.697 -25.120 1.00 42.66 115 ALA A CA 1
ATOM 794 C C . ALA A 1 115 ? 38.446 24.277 -26.446 1.00 42.66 115 ALA A C 1
ATOM 796 O O . ALA A 1 115 ? 39.257 25.199 -26.467 1.00 42.66 115 ALA A O 1
ATOM 797 N N . ALA A 1 116 ? 37.987 23.711 -27.561 1.00 46.06 116 ALA A N 1
ATOM 798 C CA . ALA A 1 116 ? 38.244 24.247 -28.886 1.00 46.06 116 ALA A CA 1
ATOM 799 C C . ALA A 1 116 ? 37.547 25.611 -29.017 1.00 46.06 116 ALA A C 1
ATOM 801 O O . ALA A 1 116 ? 36.319 25.705 -28.968 1.00 46.06 116 ALA A O 1
ATOM 802 N N . ALA A 1 117 ? 38.359 26.659 -29.151 1.00 39.81 117 ALA A N 1
ATOM 803 C CA . ALA A 1 117 ? 37.939 28.023 -29.439 1.00 39.81 117 ALA A CA 1
ATOM 804 C C . ALA A 1 117 ? 37.061 28.087 -30.708 1.00 39.81 117 ALA A C 1
ATOM 806 O O . ALA A 1 117 ? 37.308 27.338 -31.658 1.00 39.81 117 ALA A O 1
ATOM 807 N N . PRO A 1 118 ? 36.058 28.982 -30.775 1.00 40.41 118 PRO A N 1
ATOM 808 C CA . PRO A 1 118 ? 35.260 29.138 -31.982 1.00 40.41 118 PRO A CA 1
ATOM 809 C C . PRO A 1 118 ? 36.094 29.840 -33.063 1.00 40.41 118 PRO A C 1
ATOM 811 O O . PRO A 1 118 ? 36.519 30.982 -32.895 1.00 40.41 118 PRO A O 1
ATOM 814 N N . ALA A 1 119 ? 36.328 29.155 -34.182 1.00 40.91 119 ALA A N 1
ATOM 815 C CA . ALA A 1 119 ? 36.900 29.752 -35.381 1.00 40.91 119 ALA A CA 1
ATOM 816 C C . ALA A 1 119 ? 35.795 30.466 -36.178 1.00 40.91 119 ALA A C 1
ATOM 818 O O . ALA A 1 119 ? 34.810 29.853 -36.589 1.00 40.91 119 ALA A O 1
ATOM 819 N N . LEU A 1 120 ? 35.973 31.772 -36.380 1.00 40.59 120 LEU A N 1
ATOM 820 C CA . LEU A 1 120 ? 35.210 32.602 -37.310 1.00 40.59 120 LEU A CA 1
ATOM 821 C C . LEU A 1 120 ? 35.394 32.068 -38.738 1.00 40.59 120 LEU A C 1
ATOM 823 O O . LEU A 1 120 ? 36.518 32.026 -39.235 1.00 40.59 120 LEU A O 1
ATOM 827 N N . ALA A 1 121 ? 34.301 31.705 -39.409 1.00 37.25 121 ALA A N 1
ATOM 828 C CA . ALA A 1 121 ? 34.305 31.443 -40.844 1.00 37.25 121 ALA A CA 1
ATOM 829 C C . ALA A 1 121 ? 33.718 32.654 -41.578 1.00 37.25 121 ALA A C 1
ATOM 831 O O . ALA A 1 121 ? 32.518 32.919 -41.522 1.00 37.25 121 ALA A O 1
ATOM 832 N N . ALA A 1 122 ? 34.603 33.390 -42.248 1.00 41.09 122 ALA A N 1
ATOM 833 C CA . ALA A 1 122 ? 34.265 34.341 -43.291 1.00 41.09 122 ALA A CA 1
ATOM 834 C C . ALA A 1 122 ? 33.675 33.591 -44.495 1.00 41.09 122 ALA A C 1
ATOM 836 O O . ALA A 1 122 ? 34.273 32.632 -44.981 1.00 41.09 122 ALA A O 1
ATOM 837 N N . GLY A 1 123 ? 32.521 34.038 -44.984 1.00 33.06 123 GLY A N 1
ATOM 838 C CA . GLY A 1 123 ? 32.007 33.674 -46.301 1.00 33.06 123 GLY A CA 1
ATOM 839 C C . GLY A 1 123 ? 31.992 34.924 -47.168 1.00 33.06 123 GLY A C 1
ATOM 840 O O . GLY A 1 123 ? 31.201 35.825 -46.903 1.00 33.06 123 GLY A O 1
ATOM 841 N N . ALA A 1 124 ? 32.883 34.990 -48.158 1.00 41.31 124 ALA A N 1
ATOM 842 C CA . ALA A 1 124 ? 32.866 36.009 -49.199 1.00 41.31 124 ALA A CA 1
ATOM 843 C C . ALA A 1 124 ? 32.276 35.427 -50.493 1.00 41.31 124 ALA A C 1
ATOM 845 O O . ALA A 1 124 ? 32.688 34.354 -50.927 1.00 41.31 124 ALA A O 1
ATOM 846 N N . ASP A 1 125 ? 31.338 36.200 -51.047 1.00 37.91 125 ASP A N 1
ATOM 847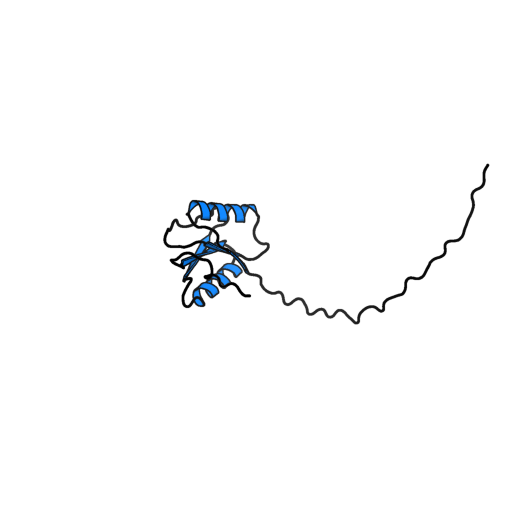 C CA . ASP A 1 125 ? 30.996 36.435 -52.456 1.00 37.91 125 ASP A CA 1
ATOM 848 C C . ASP A 1 125 ? 30.617 35.280 -53.399 1.00 37.91 125 ASP A C 1
ATOM 850 O O . ASP A 1 125 ? 31.401 34.378 -53.676 1.00 37.91 125 ASP A O 1
ATOM 854 N N . ALA A 1 126 ? 29.448 35.424 -54.049 1.00 34.91 126 ALA A N 1
ATOM 855 C CA . ALA A 1 126 ? 29.396 35.883 -55.448 1.00 34.91 126 ALA A CA 1
ATOM 856 C C . ALA A 1 126 ? 27.959 36.027 -56.024 1.00 34.91 126 ALA A C 1
ATOM 858 O O . ALA A 1 126 ? 27.155 35.100 -55.995 1.00 34.91 126 ALA A O 1
ATOM 859 N N . THR A 1 127 ? 27.751 37.164 -56.710 1.00 41.94 127 THR A N 1
ATOM 860 C CA . THR A 1 127 ? 26.975 37.398 -57.957 1.00 41.94 127 THR A CA 1
ATOM 861 C C . THR A 1 127 ? 25.438 37.360 -57.998 1.00 41.94 127 THR A C 1
ATOM 863 O O . THR A 1 127 ? 24.801 36.339 -57.773 1.00 41.94 127 THR A O 1
ATOM 866 N N . GLY A 1 128 ? 24.864 38.471 -58.486 1.00 33.75 128 GLY A N 1
ATOM 867 C CA . GLY A 1 128 ? 23.518 38.536 -59.067 1.00 33.75 128 GLY A CA 1
ATOM 868 C C . GLY A 1 128 ? 23.073 39.965 -59.412 1.00 33.75 128 GLY A C 1
ATOM 869 O O . GLY A 1 128 ? 22.599 40.687 -58.547 1.00 33.75 128 GLY A O 1
ATOM 870 N N . SER A 1 129 ? 23.250 40.365 -60.674 1.00 38.69 129 SER A N 1
ATOM 871 C CA . SER A 1 129 ? 22.786 41.625 -61.289 1.00 38.69 129 SER A CA 1
ATOM 872 C C . SER A 1 129 ? 21.256 41.695 -61.423 1.00 38.69 129 SER A C 1
ATOM 874 O O . SER A 1 129 ? 20.651 40.670 -61.7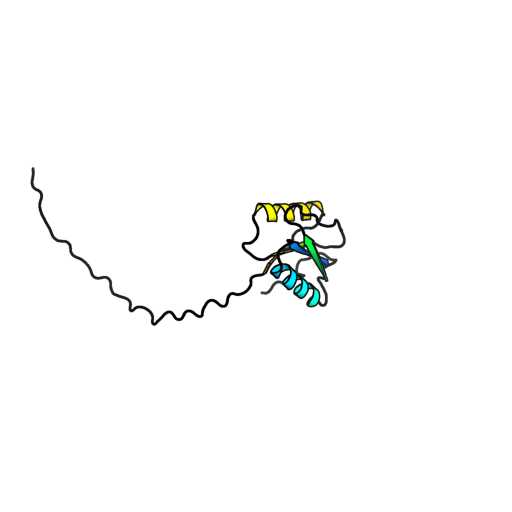41 1.00 38.69 129 SER A O 1
ATOM 876 N N . SER A 1 130 ? 20.657 42.890 -61.288 1.00 44.47 130 SER A N 1
ATOM 877 C CA . SER A 1 130 ? 19.760 43.541 -62.280 1.00 44.47 130 SER A CA 1
ATOM 878 C C . SER A 1 130 ? 18.982 44.708 -61.648 1.00 44.47 130 SER A C 1
ATOM 880 O O . SER A 1 130 ? 18.347 44.514 -60.612 1.00 44.47 130 SER A O 1
ATOM 882 N N . GLY A 1 131 ? 18.974 45.873 -62.310 1.00 35.41 131 GLY A N 1
ATOM 883 C CA . GLY A 1 131 ? 18.090 47.011 -62.013 1.00 35.41 131 GLY A CA 1
ATOM 884 C C . GLY A 1 131 ? 18.768 48.363 -62.114 1.00 35.41 131 GLY A C 1
ATOM 885 O O . GLY A 1 131 ? 19.220 48.843 -61.056 1.00 35.41 131 GLY A O 1
#

Sequence (131 aa):
MHARLGDGLPAPRLLLLLVPEGDGNALRAAGQFTAGAEGEPRLRLAGVSVSRPMVADREDESGAVVVLSPGSRTAGELAGIAEACADAGHEIVGIVLVGTVRAGAAGKAGPGREAAAPALAAGADATGSSG

Secondary structure (DSSP, 8-state):
-PPPTTTTPPSS-EEEEEEETT-HHHHHHHHHHHHH--SSSEEEEEEE-SSS------SS-S-EEEEE-TTS--HHHHHHHHHHHHHTT--EEEEEE-------------SPPP--PPPP-----------

Radius of gyration: 26.89 Å; chains: 1; bounding box: 53×56×81 Å